Protein AF-A0A929UXQ4-F1 (afdb_monomer_lite)

Sequence (128 aa):
MSRSNTEKREQVALFAAAILVAIGGIIYELILGAAASYLVGDSILSFSLATGVTLFGMGIGSLLVNCIKIHPATSFAANEIILGLIGGNSVMLMYLGFVFTRSHWLIFAVISLVIGICIGLEIPLLMK

Secondary structure (DSSP, 8-state):
-HHHHHHHHHHHHHHHHHHHHHHHHHHHHHHHHHHHHHHHS-HHHHHHHHHHHHHHHHHHHHHHGGG--S-HHHHHHHHHHHHHHHHHHHHHHHHHHHHH-S-HHHHHHHHHHHHHHHHHTHHHHS--

pLDDT: mean 82.37, std 9.89, range [50.72, 94.69]

Radius of gyration: 16.59 Å; chains: 1; bounding box: 40×23×55 Å

Foldseek 3Di:
DVVVVVVVVVLVVLVVLLVVVVVLLVVLLVVLLVLCCVLVVDSVCSSVLLVVLLQVLLVVLLVCLVVDPDQLVVVLVVLSVVLCVLSVCVSVQLVVCSVPDPCSVVSSSVSSSVNSNSSSNSVVSSVD

Structure (mmCIF, N/CA/C/O backbone):
data_AF-A0A929UXQ4-F1
#
_entry.id   AF-A0A929UXQ4-F1
#
loop_
_atom_site.group_PDB
_atom_site.id
_atom_site.type_symbol
_atom_site.label_atom_id
_atom_site.label_alt_id
_atom_site.label_comp_id
_atom_site.label_asym_id
_atom_site.label_entity_id
_atom_site.label_seq_id
_atom_site.pdbx_PDB_ins_code
_atom_site.Cartn_x
_atom_site.Cartn_y
_atom_site.Cartn_z
_atom_site.occupancy
_atom_site.B_iso_or_equiv
_atom_site.auth_seq_id
_atom_site.auth_comp_id
_atom_site.auth_asym_id
_atom_site.auth_atom_id
_atom_site.pdbx_PDB_model_num
ATOM 1 N N . MET A 1 1 ? -23.788 -7.746 32.539 1.00 50.72 1 MET A N 1
ATOM 2 C CA . MET A 1 1 ? -22.312 -7.705 32.662 1.00 50.72 1 MET A CA 1
ATOM 3 C C . MET A 1 1 ? -21.566 -8.556 31.620 1.00 50.72 1 MET A C 1
ATOM 5 O O . MET A 1 1 ? -20.415 -8.259 31.354 1.00 50.72 1 MET A O 1
ATOM 9 N N . SER A 1 2 ? -22.189 -9.559 30.974 1.00 54.81 2 SER A N 1
ATOM 10 C CA . SER A 1 2 ? -21.521 -10.384 29.938 1.00 54.81 2 SER A CA 1
ATOM 11 C C . SER A 1 2 ? -21.331 -9.695 28.574 1.00 54.81 2 SER A C 1
ATOM 13 O O . SER A 1 2 ? -20.408 -10.043 27.850 1.00 54.81 2 SER A O 1
ATOM 15 N N . ARG A 1 3 ? -22.184 -8.727 28.209 1.00 57.25 3 ARG A N 1
ATOM 16 C CA . ARG A 1 3 ? -22.203 -8.115 26.864 1.00 57.25 3 ARG A CA 1
ATOM 17 C C . ARG A 1 3 ? -21.053 -7.120 26.628 1.00 57.25 3 ARG A C 1
ATOM 19 O O . ARG A 1 3 ? -20.537 -7.050 25.523 1.00 57.25 3 ARG A O 1
ATOM 26 N N . SER A 1 4 ? -20.573 -6.450 27.682 1.00 61.09 4 SER A N 1
ATOM 27 C CA . SER A 1 4 ? -19.458 -5.493 27.592 1.00 61.09 4 SER A CA 1
ATOM 28 C C . SER A 1 4 ? -18.096 -6.158 27.379 1.00 61.09 4 SER A C 1
ATOM 30 O O . SER A 1 4 ? -17.219 -5.561 26.770 1.00 61.09 4 SER A O 1
ATOM 32 N N . ASN A 1 5 ? -17.894 -7.386 27.875 1.00 67.31 5 ASN A N 1
ATOM 33 C CA . ASN A 1 5 ? -16.637 -8.111 27.668 1.00 67.31 5 ASN A CA 1
ATOM 34 C C . ASN A 1 5 ? -16.511 -8.645 26.236 1.00 67.31 5 ASN A C 1
ATOM 36 O O . ASN A 1 5 ? -15.397 -8.718 25.729 1.00 67.31 5 ASN A O 1
ATOM 40 N N . THR A 1 6 ? -17.619 -8.993 25.576 1.00 70.12 6 THR A N 1
ATOM 41 C CA . THR A 1 6 ? -17.603 -9.445 24.176 1.00 70.12 6 THR A CA 1
ATOM 42 C C . THR A 1 6 ? -17.264 -8.296 23.230 1.00 70.12 6 THR A C 1
ATOM 44 O O . THR A 1 6 ? -16.320 -8.432 22.461 1.00 70.12 6 THR A O 1
ATOM 47 N N . GLU A 1 7 ? -17.910 -7.134 23.373 1.00 70.44 7 GLU A N 1
ATOM 48 C CA . GLU A 1 7 ? -17.614 -5.957 22.536 1.00 70.44 7 GLU A CA 1
ATOM 49 C C . GLU A 1 7 ? -16.166 -5.477 22.701 1.00 70.44 7 GLU A C 1
ATOM 51 O O . GLU A 1 7 ? -15.492 -5.154 21.726 1.00 70.44 7 GLU A O 1
ATOM 56 N N . LYS A 1 8 ? -15.629 -5.519 23.929 1.00 73.56 8 LYS A N 1
ATOM 57 C CA . LYS A 1 8 ? -14.224 -5.171 24.184 1.00 73.56 8 LYS A CA 1
ATOM 58 C C . LYS A 1 8 ? -13.253 -6.149 23.514 1.00 73.56 8 LYS A C 1
ATOM 60 O O . LYS A 1 8 ? -12.192 -5.739 23.057 1.00 73.56 8 LYS A O 1
ATOM 65 N N . ARG A 1 9 ? -13.595 -7.442 23.455 1.00 76.38 9 ARG A N 1
ATOM 66 C CA . ARG A 1 9 ? -12.779 -8.473 22.787 1.00 76.38 9 ARG A CA 1
ATOM 67 C C . ARG A 1 9 ? -12.852 -8.357 21.267 1.00 76.38 9 ARG A C 1
ATOM 69 O O . ARG A 1 9 ? -11.828 -8.528 20.617 1.00 76.38 9 ARG A O 1
ATOM 76 N N . GLU A 1 10 ? -14.020 -8.030 20.723 1.00 76.56 10 GLU A N 1
ATOM 77 C CA . GLU A 1 10 ? -14.213 -7.780 19.291 1.00 76.56 10 GLU A CA 1
ATOM 78 C C . GLU A 1 10 ? -13.430 -6.547 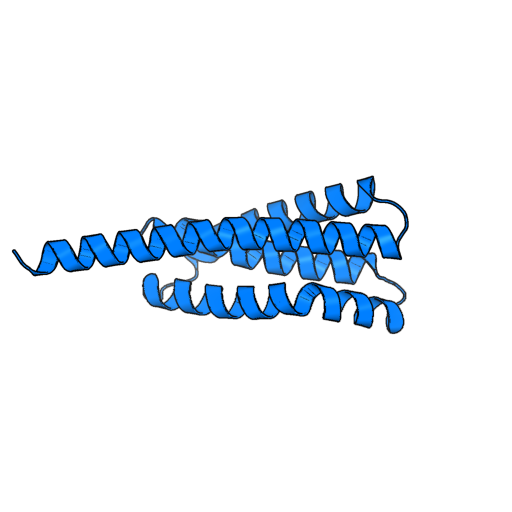18.828 1.00 76.56 10 GLU A C 1
ATOM 80 O O . GLU A 1 10 ? -12.685 -6.635 17.858 1.00 76.56 10 GLU A O 1
ATOM 85 N N . GLN A 1 11 ? -13.495 -5.436 19.569 1.00 75.25 11 GLN A N 1
ATOM 86 C CA . GLN A 1 11 ? -12.699 -4.239 19.272 1.00 75.25 11 GLN A CA 1
ATOM 87 C C . GLN A 1 11 ? -11.195 -4.529 19.291 1.00 75.25 11 GLN A C 1
ATOM 89 O O . GLN A 1 11 ? -10.476 -4.133 18.377 1.00 75.25 11 GLN A O 1
ATOM 94 N N . VAL A 1 12 ? -10.710 -5.263 20.299 1.00 81.38 12 VAL A N 1
ATOM 95 C CA . VAL A 1 12 ? -9.293 -5.654 20.378 1.00 81.38 12 VAL A CA 1
ATOM 96 C C . VAL A 1 12 ? -8.894 -6.555 19.206 1.00 81.38 12 VAL A C 1
ATOM 98 O O . VAL A 1 12 ? -7.810 -6.374 18.658 1.00 81.38 12 VAL A O 1
ATOM 101 N N . ALA A 1 13 ? -9.753 -7.491 18.794 1.00 79.00 13 ALA A N 1
ATOM 102 C CA . ALA A 1 13 ? -9.488 -8.356 17.647 1.00 79.00 13 ALA A CA 1
ATOM 103 C C . ALA A 1 13 ? -9.418 -7.566 16.330 1.00 79.00 13 ALA A C 1
ATOM 105 O O . ALA A 1 13 ? -8.513 -7.800 15.534 1.00 79.00 13 ALA A O 1
ATOM 106 N N . LEU A 1 14 ? -10.319 -6.600 16.126 1.00 77.19 14 LEU A N 1
ATOM 107 C CA . LEU A 1 14 ? -10.321 -5.735 14.942 1.00 77.19 14 LEU A CA 1
ATOM 108 C C . LEU A 1 14 ? -9.089 -4.826 14.891 1.00 77.19 14 LEU A C 1
ATOM 110 O O . LEU A 1 14 ? -8.457 -4.719 13.846 1.00 77.19 14 LEU A O 1
ATOM 114 N N . PHE A 1 15 ? -8.695 -4.225 16.018 1.00 78.81 15 PHE A N 1
ATOM 115 C CA . PHE A 1 15 ? -7.461 -3.437 16.082 1.00 78.81 15 PHE A CA 1
ATOM 116 C C . PHE A 1 15 ? -6.214 -4.291 15.846 1.00 78.81 15 PHE A C 1
ATOM 118 O O . PHE A 1 15 ? -5.302 -3.859 15.146 1.00 78.81 15 PHE A O 1
ATOM 125 N N . ALA A 1 16 ? -6.165 -5.503 16.404 1.00 82.25 16 ALA A N 1
ATOM 126 C CA . ALA A 1 16 ? -5.055 -6.420 16.176 1.00 82.25 16 ALA A CA 1
ATOM 127 C C . ALA A 1 16 ? -4.955 -6.828 14.699 1.00 82.25 16 ALA A C 1
ATOM 129 O O . ALA A 1 16 ? -3.854 -6.820 14.148 1.00 82.25 16 ALA A O 1
ATOM 130 N N . ALA A 1 17 ? -6.090 -7.122 14.057 1.00 79.50 17 ALA A N 1
ATOM 131 C CA . ALA A 1 17 ? -6.149 -7.379 12.623 1.00 79.50 17 ALA A CA 1
ATOM 132 C C . ALA A 1 17 ? -5.643 -6.161 11.838 1.00 79.50 17 ALA A C 1
ATOM 134 O O . ALA A 1 17 ? -4.677 -6.280 11.099 1.00 79.50 17 ALA A O 1
ATOM 135 N N . ALA A 1 18 ? -6.173 -4.965 12.099 1.00 77.62 18 ALA A N 1
ATOM 136 C CA . ALA A 1 18 ? -5.746 -3.740 11.423 1.00 77.62 18 ALA A CA 1
ATOM 137 C C . ALA A 1 18 ? -4.235 -3.464 11.534 1.00 77.62 18 ALA A C 1
ATOM 139 O O . ALA A 1 18 ? -3.604 -3.060 10.562 1.00 77.62 18 ALA A O 1
ATOM 140 N N . ILE A 1 19 ? -3.627 -3.709 12.699 1.00 81.56 19 ILE A N 1
ATOM 141 C CA . ILE A 1 19 ? -2.174 -3.562 12.879 1.00 81.56 19 ILE A CA 1
ATOM 142 C C . ILE A 1 19 ? -1.410 -4.579 12.028 1.00 81.56 19 ILE A C 1
ATOM 144 O O . ILE A 1 19 ? -0.443 -4.220 11.357 1.00 81.56 19 ILE A O 1
ATOM 148 N N . LEU A 1 20 ? -1.828 -5.846 12.058 1.00 84.75 20 LEU A N 1
ATOM 149 C CA . LEU A 1 20 ? -1.181 -6.919 11.302 1.00 84.75 20 LEU A CA 1
ATOM 150 C C . LEU A 1 20 ? -1.217 -6.626 9.797 1.00 84.75 20 LEU A C 1
ATOM 152 O O . LEU A 1 20 ? -0.248 -6.871 9.081 1.00 84.75 20 LEU A O 1
ATOM 156 N N . VAL A 1 21 ? -2.304 -6.019 9.348 1.00 81.06 21 VAL A N 1
ATOM 157 C CA . VAL A 1 21 ? -2.561 -5.685 7.952 1.00 81.06 21 VAL A CA 1
ATOM 158 C C . VAL A 1 21 ? -1.823 -4.437 7.524 1.00 81.06 21 VAL A C 1
ATOM 160 O O . VAL A 1 21 ? -1.235 -4.439 6.452 1.00 81.06 21 VAL A O 1
ATOM 163 N N . ALA A 1 22 ? -1.734 -3.419 8.379 1.00 82.81 22 ALA A N 1
ATOM 164 C CA . ALA A 1 22 ? -0.867 -2.271 8.136 1.00 82.81 22 ALA A CA 1
ATOM 165 C C . ALA A 1 22 ? 0.598 -2.709 7.960 1.00 82.81 22 ALA A C 1
ATOM 167 O O . ALA A 1 22 ? 1.277 -2.262 7.035 1.00 82.81 22 ALA A O 1
ATOM 168 N N . ILE A 1 23 ? 1.072 -3.642 8.796 1.00 88.62 23 ILE A N 1
ATOM 169 C CA . ILE A 1 23 ? 2.401 -4.252 8.640 1.00 88.62 23 ILE A CA 1
ATOM 170 C C . ILE A 1 23 ? 2.481 -5.017 7.311 1.00 88.62 23 ILE A C 1
ATOM 172 O O . ILE A 1 23 ? 3.451 -4.857 6.572 1.00 88.62 23 ILE A O 1
ATOM 176 N N . GLY A 1 24 ? 1.457 -5.807 6.978 1.00 87.94 24 GLY A N 1
ATOM 177 C CA . GLY A 1 24 ? 1.357 -6.525 5.706 1.00 87.94 24 GLY A CA 1
ATOM 178 C C . GLY A 1 24 ? 1.388 -5.603 4.483 1.00 87.94 24 GLY A C 1
ATOM 179 O O . GLY A 1 24 ? 2.106 -5.882 3.530 1.00 87.94 24 GLY A O 1
ATOM 180 N N . GLY A 1 25 ? 0.687 -4.471 4.530 1.00 85.00 25 GLY A N 1
ATOM 181 C CA . GLY A 1 25 ? 0.664 -3.448 3.489 1.00 85.00 25 GLY A CA 1
ATOM 182 C C . GLY A 1 25 ? 2.045 -2.849 3.243 1.00 85.00 25 GLY A C 1
ATOM 183 O O . GLY A 1 25 ? 2.490 -2.800 2.098 1.00 85.00 25 GLY A O 1
ATOM 184 N N . ILE A 1 26 ? 2.766 -2.506 4.316 1.00 87.12 26 ILE A N 1
ATOM 185 C CA . ILE A 1 26 ? 4.162 -2.049 4.228 1.00 87.12 26 ILE A CA 1
ATOM 186 C C . ILE A 1 26 ? 5.049 -3.144 3.621 1.00 87.12 26 ILE A C 1
ATOM 188 O O . ILE A 1 26 ? 5.888 -2.865 2.766 1.00 87.12 26 ILE A O 1
ATOM 192 N N . ILE A 1 27 ? 4.864 -4.405 4.023 1.00 91.75 27 ILE A N 1
ATOM 193 C CA . ILE A 1 27 ? 5.601 -5.534 3.442 1.00 91.75 27 ILE A CA 1
ATOM 194 C C . ILE A 1 27 ? 5.309 -5.653 1.938 1.00 91.75 27 ILE A C 1
ATOM 196 O O . ILE A 1 27 ? 6.248 -5.810 1.158 1.00 91.75 27 ILE A O 1
ATOM 200 N N . TYR A 1 28 ? 4.050 -5.538 1.509 1.00 88.88 28 TYR A N 1
ATOM 201 C CA . TYR A 1 28 ? 3.685 -5.601 0.093 1.00 88.88 28 TYR A CA 1
ATOM 202 C C . TYR A 1 28 ? 4.316 -4.470 -0.716 1.00 88.88 28 TYR A C 1
ATOM 204 O O . TYR A 1 28 ? 4.857 -4.736 -1.788 1.00 88.88 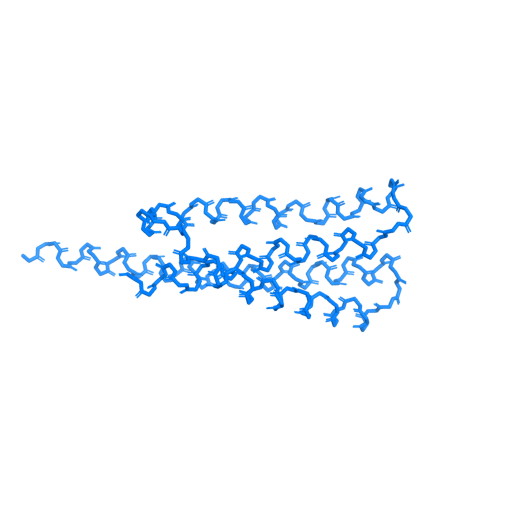28 TYR A O 1
ATOM 212 N N . GLU A 1 29 ? 4.326 -3.241 -0.198 1.00 87.44 29 GLU A N 1
ATOM 213 C CA . GLU A 1 29 ? 5.029 -2.124 -0.836 1.00 87.44 29 GLU A CA 1
ATOM 214 C C . GLU A 1 29 ? 6.524 -2.389 -0.991 1.00 87.44 29 GLU A C 1
ATOM 216 O O . GLU A 1 29 ? 7.089 -2.163 -2.063 1.00 87.44 29 GLU A O 1
ATOM 221 N N . LEU A 1 30 ? 7.171 -2.881 0.069 1.00 91.12 30 LEU A N 1
ATOM 222 C CA . LEU A 1 30 ? 8.603 -3.154 0.061 1.00 91.12 30 LEU A CA 1
ATOM 223 C C . LEU A 1 30 ? 8.956 -4.270 -0.923 1.00 91.12 30 LEU A C 1
ATOM 225 O O . LEU A 1 30 ? 9.943 -4.161 -1.649 1.00 91.12 30 LEU A O 1
ATOM 229 N N . ILE A 1 31 ? 8.141 -5.324 -0.981 1.00 91.12 31 ILE A N 1
ATOM 230 C CA . ILE A 1 31 ? 8.332 -6.433 -1.914 1.00 91.12 31 ILE A CA 1
ATOM 231 C C . ILE A 1 31 ? 8.108 -5.970 -3.362 1.00 91.12 31 ILE A C 1
ATOM 233 O O . ILE A 1 31 ? 8.907 -6.322 -4.230 1.00 91.12 31 ILE A O 1
ATOM 237 N N . LEU A 1 32 ? 7.079 -5.159 -3.640 1.00 88.19 32 LEU A N 1
ATOM 238 C CA . LEU A 1 32 ? 6.862 -4.571 -4.970 1.00 88.19 32 LEU A CA 1
ATOM 239 C C . LEU A 1 32 ? 8.020 -3.662 -5.382 1.00 88.19 32 LEU A C 1
ATOM 241 O O . LEU A 1 32 ? 8.516 -3.773 -6.501 1.00 88.19 32 LEU A O 1
ATOM 245 N N . GLY A 1 33 ? 8.471 -2.782 -4.484 1.00 88.88 33 GLY A N 1
ATOM 246 C CA . GLY A 1 33 ? 9.614 -1.900 -4.721 1.00 88.88 33 GLY A CA 1
ATOM 247 C C . GLY A 1 33 ? 10.896 -2.688 -5.001 1.00 88.88 33 GLY A C 1
ATOM 248 O O . GLY A 1 33 ? 11.621 -2.374 -5.946 1.00 88.88 33 GLY A O 1
ATOM 249 N N . ALA A 1 34 ? 11.130 -3.772 -4.256 1.00 89.94 34 ALA A N 1
ATOM 250 C CA . ALA A 1 34 ? 12.241 -4.686 -4.497 1.00 89.94 34 ALA A CA 1
ATOM 251 C C . ALA A 1 34 ? 12.118 -5.393 -5.857 1.00 89.94 34 ALA A C 1
ATOM 253 O O . ALA A 1 34 ? 13.061 -5.363 -6.648 1.00 89.94 34 ALA A O 1
ATOM 254 N N . ALA A 1 35 ? 10.952 -5.960 -6.179 1.00 87.25 35 ALA A N 1
ATOM 255 C CA . ALA A 1 35 ? 10.712 -6.600 -7.470 1.00 87.25 35 ALA A CA 1
ATOM 256 C C . ALA A 1 35 ? 10.916 -5.620 -8.641 1.00 87.25 35 ALA A C 1
ATOM 258 O O . ALA A 1 35 ? 11.528 -5.981 -9.646 1.00 87.25 35 ALA A O 1
ATOM 259 N N . ALA A 1 36 ? 10.474 -4.364 -8.504 1.00 86.19 36 ALA A N 1
ATOM 260 C CA . ALA A 1 36 ? 10.673 -3.321 -9.515 1.00 86.19 36 ALA A CA 1
ATOM 261 C C . ALA A 1 36 ? 12.152 -2.983 -9.659 1.00 86.19 36 ALA A C 1
ATOM 263 O O . ALA A 1 36 ? 12.643 -2.888 -10.781 1.00 86.19 36 ALA A O 1
ATOM 264 N N . SER A 1 37 ? 12.877 -2.886 -8.543 1.00 88.62 37 SER A N 1
ATOM 265 C CA . SER A 1 37 ? 14.310 -2.608 -8.566 1.00 88.62 37 SER A CA 1
ATOM 266 C C . SER A 1 37 ? 15.104 -3.684 -9.309 1.00 88.62 37 SER A C 1
ATOM 268 O O . SER A 1 37 ? 16.010 -3.356 -10.070 1.00 88.62 37 SER A O 1
ATOM 270 N N . TYR A 1 38 ? 14.723 -4.959 -9.171 1.00 86.12 38 TYR A N 1
ATOM 271 C CA . TYR A 1 38 ? 15.375 -6.064 -9.877 1.00 86.12 38 TYR A CA 1
ATOM 272 C C . TYR A 1 38 ? 15.075 -6.078 -11.376 1.00 86.12 38 TYR A C 1
ATOM 274 O O . TYR A 1 38 ? 15.919 -6.496 -12.165 1.00 86.12 38 TYR A O 1
ATOM 282 N N . LEU A 1 39 ? 13.884 -5.628 -11.769 1.00 81.44 39 LEU A N 1
ATOM 283 C CA . LEU A 1 39 ? 13.424 -5.642 -13.157 1.00 81.44 39 LEU A CA 1
ATOM 284 C C . LEU A 1 39 ? 13.846 -4.393 -13.942 1.00 81.44 39 LEU A C 1
ATOM 286 O O . LEU A 1 39 ? 14.158 -4.487 -15.127 1.00 81.44 39 LEU A O 1
ATOM 290 N N . VAL A 1 40 ? 13.840 -3.227 -13.296 1.00 77.38 40 VAL A N 1
ATOM 291 C CA . VAL A 1 40 ? 14.107 -1.928 -13.927 1.00 77.38 40 VAL A CA 1
ATOM 292 C C . VAL A 1 40 ? 15.531 -1.431 -13.657 1.00 77.38 40 VAL A C 1
ATOM 294 O O . VAL A 1 40 ? 16.059 -0.632 -14.427 1.00 77.38 40 VAL A O 1
ATOM 297 N N . GLY A 1 41 ? 16.181 -1.921 -12.600 1.00 78.81 41 GLY A N 1
ATOM 298 C CA . GLY A 1 41 ? 17.580 -1.628 -12.278 1.00 78.81 41 GLY A CA 1
ATOM 299 C C . GLY A 1 41 ? 17.808 -0.363 -11.447 1.00 78.81 41 GLY A C 1
ATOM 300 O O . GLY A 1 41 ? 18.917 -0.171 -10.953 1.00 78.81 41 GLY A O 1
ATOM 301 N N . ASP A 1 42 ? 16.784 0.475 -11.246 1.00 86.56 42 ASP A N 1
ATOM 302 C CA . ASP A 1 42 ? 16.860 1.663 -10.388 1.00 86.56 42 ASP A CA 1
ATOM 303 C C . ASP A 1 42 ? 16.024 1.477 -9.116 1.00 86.56 42 ASP A C 1
ATOM 305 O O . ASP A 1 42 ? 14.791 1.600 -9.110 1.00 86.56 42 ASP A O 1
ATOM 309 N N . SER A 1 43 ? 16.707 1.155 -8.019 1.00 87.94 43 SER A N 1
ATOM 310 C CA . SER A 1 43 ? 16.069 0.912 -6.726 1.00 87.94 43 SER A CA 1
ATOM 311 C C . SER A 1 43 ? 15.479 2.177 -6.115 1.00 87.94 43 SER A C 1
ATOM 313 O O . SER A 1 43 ? 14.415 2.108 -5.506 1.00 87.94 43 SER A O 1
ATOM 315 N N . ILE A 1 44 ? 16.134 3.330 -6.277 1.00 91.31 44 ILE A N 1
ATOM 316 C CA . ILE A 1 44 ? 15.693 4.577 -5.641 1.00 91.31 44 ILE A CA 1
ATOM 317 C C . ILE A 1 44 ? 14.365 4.996 -6.259 1.00 91.31 44 ILE A C 1
ATOM 319 O O . ILE A 1 44 ? 13.396 5.216 -5.535 1.00 91.31 44 ILE A O 1
ATOM 323 N N . LEU A 1 45 ? 14.289 5.009 -7.593 1.00 90.44 45 LEU A N 1
ATOM 324 C CA . LEU A 1 45 ? 13.040 5.312 -8.283 1.00 90.44 45 LEU A CA 1
ATOM 325 C C . LEU A 1 45 ? 11.944 4.304 -7.933 1.00 90.44 45 LEU A C 1
ATOM 327 O O . LEU A 1 45 ? 10.824 4.709 -7.646 1.00 90.44 45 LEU A O 1
ATOM 331 N N . SER A 1 46 ? 12.258 3.009 -7.890 1.00 90.62 46 SER A N 1
ATOM 332 C CA . SER A 1 46 ? 11.272 1.963 -7.590 1.00 90.62 46 SER A CA 1
ATOM 333 C C . SER A 1 46 ? 10.667 2.109 -6.192 1.00 90.62 46 SER A C 1
ATOM 335 O O . SER A 1 46 ? 9.448 2.099 -6.042 1.00 90.62 46 SER A O 1
ATOM 337 N N . PHE A 1 47 ? 11.491 2.308 -5.161 1.00 91.31 47 PHE A N 1
ATOM 338 C CA . PHE A 1 47 ? 10.996 2.489 -3.794 1.00 91.31 47 PHE A CA 1
ATOM 339 C C . PHE A 1 47 ? 10.293 3.838 -3.594 1.00 91.31 47 PHE A C 1
ATOM 341 O O . PHE A 1 47 ? 9.247 3.892 -2.943 1.00 91.31 47 PHE A O 1
ATOM 348 N N . SER A 1 48 ? 10.813 4.927 -4.171 1.00 92.62 48 SER A N 1
ATOM 349 C CA . SER A 1 48 ? 10.159 6.241 -4.092 1.00 92.62 48 SER A CA 1
ATOM 350 C C . SER A 1 48 ? 8.799 6.247 -4.788 1.00 92.62 48 SER A C 1
ATOM 352 O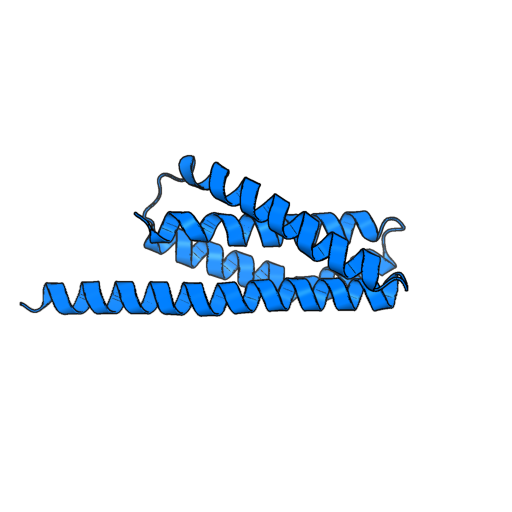 O . SER A 1 48 ? 7.854 6.857 -4.294 1.00 92.62 48 SER A O 1
ATOM 354 N N . LEU A 1 49 ? 8.679 5.553 -5.918 1.00 91.69 49 LEU A N 1
ATOM 355 C CA . LEU A 1 49 ? 7.440 5.496 -6.684 1.00 91.69 49 LEU A CA 1
ATOM 356 C C . LEU A 1 49 ? 6.442 4.508 -6.060 1.00 91.69 49 LEU A C 1
ATOM 358 O O . LEU A 1 49 ? 5.259 4.829 -6.033 1.00 91.69 49 LEU A O 1
ATOM 362 N N . ALA A 1 50 ? 6.899 3.392 -5.470 1.00 91.69 50 ALA A N 1
ATOM 363 C CA . ALA A 1 50 ? 6.056 2.523 -4.634 1.00 91.69 50 ALA A CA 1
ATOM 364 C C . ALA A 1 50 ? 5.410 3.340 -3.515 1.00 91.69 50 ALA A C 1
ATOM 366 O O . ALA A 1 50 ? 4.194 3.494 -3.484 1.00 91.69 50 ALA A O 1
ATOM 367 N N . THR A 1 51 ? 6.237 3.932 -2.653 1.00 91.38 51 THR A N 1
ATOM 368 C CA . THR A 1 51 ? 5.765 4.680 -1.481 1.00 91.38 51 THR A CA 1
ATOM 369 C C . THR A 1 51 ? 4.891 5.871 -1.870 1.00 91.38 51 THR A C 1
ATOM 371 O O . THR A 1 51 ? 3.811 6.055 -1.315 1.00 91.38 51 THR A O 1
ATOM 374 N N . GLY A 1 52 ? 5.299 6.660 -2.868 1.00 94.25 52 GLY A N 1
ATOM 375 C CA . GLY A 1 52 ? 4.523 7.808 -3.336 1.00 94.25 52 GLY A CA 1
ATOM 376 C C . GLY A 1 52 ? 3.148 7.424 -3.890 1.00 94.25 52 GLY A C 1
ATOM 377 O O . GLY A 1 52 ? 2.143 8.036 -3.523 1.00 94.25 52 GLY A O 1
ATOM 378 N N . VAL A 1 53 ? 3.080 6.400 -4.749 1.00 94.69 53 VAL A N 1
ATOM 379 C CA . VAL A 1 53 ? 1.818 5.963 -5.367 1.00 94.69 53 VAL A CA 1
ATOM 380 C C . VAL A 1 53 ? 0.901 5.292 -4.352 1.00 94.69 53 VAL A C 1
ATOM 382 O O . VAL A 1 53 ? -0.300 5.561 -4.362 1.00 94.69 53 VAL A O 1
ATOM 385 N N . THR A 1 54 ? 1.432 4.469 -3.448 1.00 92.81 54 THR A N 1
ATOM 386 C CA . THR A 1 54 ? 0.609 3.854 -2.405 1.00 92.81 54 THR A CA 1
ATOM 387 C C . THR A 1 54 ? 0.077 4.908 -1.444 1.00 92.81 54 THR A C 1
ATOM 389 O O . THR A 1 54 ? -1.116 4.890 -1.174 1.00 92.81 54 THR A O 1
ATOM 392 N N . LEU A 1 55 ? 0.890 5.867 -0.977 1.00 92.38 55 LEU A N 1
ATOM 393 C CA . LEU A 1 55 ? 0.417 6.958 -0.109 1.00 92.38 55 LEU A CA 1
ATOM 394 C C . LEU A 1 55 ? -0.669 7.796 -0.792 1.00 92.38 55 LEU A C 1
ATOM 396 O O . LEU A 1 55 ? -1.666 8.165 -0.167 1.00 92.38 55 LEU A O 1
ATOM 400 N N . PHE A 1 56 ? -0.514 8.058 -2.090 1.00 94.69 56 PHE A N 1
ATOM 401 C CA . PHE A 1 56 ? -1.552 8.704 -2.886 1.00 94.69 56 PHE A CA 1
ATOM 402 C C 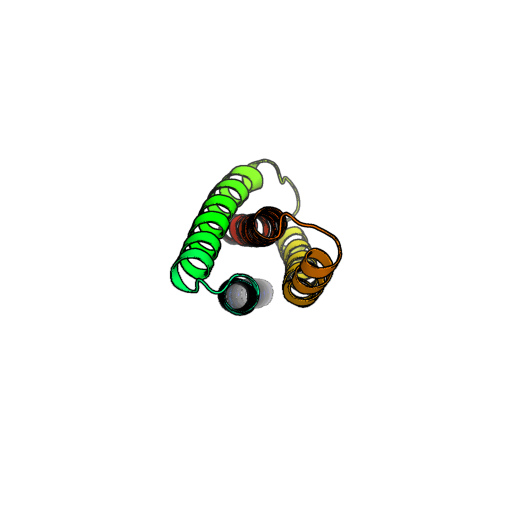. PHE A 1 56 ? -2.834 7.855 -2.948 1.00 94.69 56 PHE A C 1
ATOM 404 O O . PHE A 1 56 ? -3.931 8.366 -2.711 1.00 94.69 56 PHE A O 1
ATOM 411 N N . GLY A 1 57 ? -2.700 6.548 -3.186 1.00 93.31 57 GLY A N 1
ATOM 412 C CA . GLY A 1 57 ? -3.801 5.587 -3.146 1.00 93.31 57 GLY A CA 1
ATOM 413 C C . GLY A 1 57 ? -4.493 5.538 -1.783 1.00 93.31 57 GLY A C 1
ATOM 414 O O . GLY A 1 57 ? -5.719 5.571 -1.729 1.00 93.31 57 GLY A O 1
ATOM 415 N N . MET A 1 58 ? -3.734 5.558 -0.686 1.00 91.69 58 MET A N 1
ATOM 416 C CA . MET A 1 58 ? -4.266 5.610 0.678 1.00 91.69 58 MET A CA 1
ATOM 417 C C . MET A 1 58 ? -5.111 6.869 0.893 1.00 91.69 58 MET A C 1
ATOM 419 O O . MET A 1 58 ? -6.198 6.793 1.467 1.00 91.69 58 MET A O 1
ATOM 423 N N . GLY A 1 59 ? -4.662 8.017 0.374 1.00 90.31 59 GLY A N 1
ATOM 424 C CA . GLY A 1 59 ? -5.442 9.256 0.373 1.00 90.31 59 GLY A CA 1
ATOM 425 C C . GLY A 1 59 ? -6.779 9.111 -0.363 1.00 90.31 59 GLY A C 1
ATOM 426 O O . GLY A 1 59 ? -7.819 9.504 0.166 1.00 90.31 59 GLY A O 1
ATOM 427 N N . ILE A 1 60 ? -6.775 8.487 -1.546 1.00 92.06 60 ILE A N 1
ATOM 428 C CA . ILE A 1 60 ? -8.000 8.203 -2.315 1.00 92.06 60 ILE A CA 1
ATOM 429 C C . ILE A 1 60 ? -8.923 7.240 -1.554 1.00 92.06 60 ILE A C 1
ATOM 431 O O . ILE A 1 60 ? -10.124 7.495 -1.454 1.00 92.06 60 ILE A O 1
ATOM 435 N N . GLY A 1 61 ? -8.379 6.155 -0.997 1.00 88.06 61 GLY A N 1
ATOM 436 C CA . GLY A 1 61 ? -9.137 5.166 -0.228 1.00 88.06 61 GLY A CA 1
ATOM 437 C C . GLY A 1 61 ? -9.836 5.786 0.982 1.00 88.06 61 GLY A C 1
ATOM 438 O O . GLY A 1 61 ? -11.028 5.565 1.192 1.00 88.06 61 GLY A O 1
ATOM 439 N N . SER A 1 62 ? -9.137 6.660 1.708 1.00 86.94 62 SER A N 1
ATOM 440 C CA . SER A 1 62 ? -9.697 7.389 2.853 1.00 86.94 62 SER A CA 1
ATOM 441 C C . SER A 1 62 ? -10.899 8.266 2.466 1.00 86.94 62 SER A C 1
ATOM 443 O O . SER A 1 62 ? -11.886 8.331 3.201 1.00 86.94 62 SER A O 1
ATOM 445 N N . LEU A 1 63 ? -10.882 8.884 1.278 1.00 86.19 63 LEU A N 1
ATOM 446 C CA . LEU A 1 63 ? -12.016 9.668 0.769 1.00 86.19 63 LEU A CA 1
ATOM 447 C C . LEU A 1 63 ? -13.205 8.785 0.361 1.00 86.19 63 LEU A C 1
ATOM 449 O O . LEU A 1 63 ? -14.358 9.138 0.631 1.00 86.19 63 LEU A O 1
ATOM 453 N N . LEU A 1 64 ? -12.934 7.635 -0.266 1.00 84.69 64 LEU A N 1
ATOM 454 C CA . LEU A 1 64 ? -13.958 6.704 -0.755 1.00 84.69 64 LEU A CA 1
ATOM 455 C C . LEU A 1 64 ? -14.753 6.031 0.367 1.00 84.69 64 LEU A C 1
ATOM 457 O O . LEU A 1 64 ? -15.892 5.613 0.142 1.00 84.69 64 LEU A O 1
ATOM 461 N N . VAL A 1 65 ? -14.202 5.964 1.580 1.00 79.81 65 VAL A N 1
ATOM 462 C CA . VAL A 1 65 ? -14.863 5.324 2.725 1.00 79.81 65 VAL A CA 1
ATOM 463 C C . VAL A 1 65 ? -16.256 5.903 3.004 1.00 79.81 65 VAL A C 1
ATOM 465 O O . VAL A 1 65 ? -17.156 5.195 3.451 1.00 79.81 65 VAL A O 1
ATOM 468 N N . ASN A 1 66 ? -16.458 7.195 2.720 1.00 72.88 66 ASN A N 1
ATOM 469 C CA . ASN A 1 66 ? -17.705 7.901 3.006 1.00 72.88 66 ASN A CA 1
ATOM 470 C C . ASN A 1 66 ? -18.849 7.444 2.088 1.00 72.88 66 ASN A C 1
ATOM 472 O O . ASN A 1 66 ? -20.019 7.651 2.412 1.00 72.88 66 ASN A O 1
ATOM 476 N N . CYS A 1 67 ? -18.527 6.792 0.967 1.00 74.06 67 CYS A N 1
ATOM 477 C CA . CYS A 1 67 ? -19.500 6.194 0.059 1.00 74.06 67 CYS A CA 1
ATOM 478 C C . CYS A 1 67 ? -19.962 4.797 0.511 1.00 74.06 67 CYS A C 1
ATOM 480 O O . CYS A 1 67 ? -21.000 4.323 0.046 1.00 74.06 67 CYS A O 1
ATOM 482 N N . ILE A 1 68 ? -19.241 4.140 1.427 1.00 69.06 68 ILE A N 1
ATOM 483 C CA . ILE A 1 68 ? -19.548 2.782 1.892 1.00 69.06 68 ILE A CA 1
ATOM 484 C C . ILE A 1 68 ? -20.500 2.864 3.095 1.00 69.06 68 ILE A C 1
ATOM 486 O O . ILE A 1 68 ? -20.106 3.209 4.206 1.00 69.06 68 ILE A O 1
ATOM 490 N N . LYS A 1 69 ? -21.783 2.545 2.874 1.00 64.44 69 LYS A N 1
ATOM 491 C CA . LYS A 1 69 ? -22.854 2.550 3.899 1.00 64.44 69 LYS A CA 1
ATOM 492 C C . LYS A 1 69 ? -23.162 1.159 4.489 1.00 64.44 69 LYS A C 1
ATOM 494 O O . LYS A 1 69 ? -24.299 0.890 4.866 1.00 64.44 69 LYS A O 1
ATOM 499 N N . ILE A 1 70 ? -22.186 0.252 4.520 1.00 63.28 70 ILE A N 1
ATOM 500 C CA . ILE A 1 70 ? -22.356 -1.136 4.993 1.00 63.28 70 ILE A CA 1
ATOM 501 C C . ILE A 1 70 ? -21.847 -1.256 6.441 1.00 63.28 70 ILE A C 1
ATOM 503 O O . ILE A 1 70 ? -21.062 -0.424 6.891 1.00 63.28 70 ILE A O 1
ATOM 507 N N . HIS A 1 71 ? -22.288 -2.284 7.177 1.00 72.94 71 HIS A N 1
ATOM 5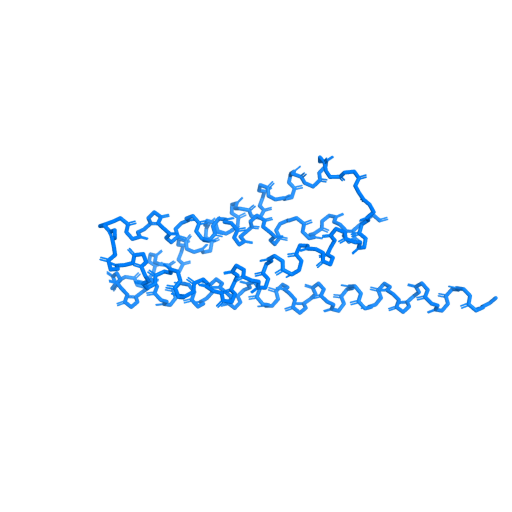08 C CA . HIS A 1 71 ? -21.769 -2.612 8.508 1.00 72.94 71 HIS A CA 1
ATOM 509 C C . HIS A 1 71 ? -20.219 -2.606 8.523 1.00 72.94 71 HIS A C 1
ATOM 511 O O . HIS A 1 71 ? -19.597 -3.237 7.654 1.00 72.94 71 HIS A O 1
ATOM 517 N N . PRO A 1 72 ? -19.589 -1.910 9.492 1.00 71.12 72 PRO A N 1
ATOM 518 C CA . PRO A 1 72 ? -18.148 -1.653 9.480 1.00 71.12 72 PRO A CA 1
ATOM 519 C C . PRO A 1 72 ? -17.326 -2.941 9.598 1.00 71.12 72 PRO A C 1
ATOM 521 O O . PRO A 1 72 ? -16.400 -3.156 8.820 1.00 71.12 72 PRO A O 1
ATOM 524 N N . ALA A 1 73 ? -17.732 -3.860 10.479 1.00 72.75 73 ALA A N 1
ATOM 525 C CA . ALA A 1 73 ? -17.013 -5.113 10.712 1.00 72.75 73 ALA A CA 1
ATOM 526 C C . ALA A 1 73 ? -16.976 -6.040 9.480 1.00 72.75 73 ALA A C 1
ATOM 528 O O . ALA A 1 73 ? -15.936 -6.608 9.158 1.00 72.75 73 ALA A O 1
ATOM 529 N N . THR A 1 74 ? -18.090 -6.182 8.753 1.00 78.75 74 THR A N 1
ATOM 530 C CA . THR A 1 74 ? -18.138 -7.041 7.556 1.00 78.75 74 THR A CA 1
ATOM 531 C C . THR A 1 74 ? -17.385 -6.434 6.379 1.00 78.75 74 THR A C 1
ATOM 533 O O . THR A 1 74 ? -16.762 -7.165 5.617 1.00 78.75 74 THR A O 1
ATOM 536 N N . SER A 1 75 ? -17.424 -5.106 6.228 1.00 79.44 75 SER A N 1
ATOM 537 C CA . SER A 1 75 ? -16.685 -4.422 5.159 1.00 79.44 75 SER A CA 1
ATOM 538 C C . SER A 1 75 ? -15.180 -4.505 5.392 1.00 79.44 75 SER A C 1
ATOM 540 O O . SER A 1 75 ? -14.436 -4.728 4.444 1.00 79.44 75 SER A O 1
ATOM 542 N N . PHE A 1 76 ? -14.751 -4.403 6.654 1.00 81.38 76 PHE A N 1
ATOM 543 C CA . PHE A 1 76 ? -13.361 -4.603 7.047 1.00 81.38 76 PHE A CA 1
ATOM 544 C C . PHE A 1 76 ? -12.874 -6.013 6.685 1.00 81.38 76 PHE A C 1
ATOM 546 O O . PHE A 1 76 ? -11.903 -6.154 5.951 1.00 81.38 76 PHE A O 1
ATOM 553 N N . ALA A 1 77 ? -13.602 -7.054 7.102 1.00 82.94 77 ALA A N 1
ATOM 554 C CA . ALA A 1 77 ? -13.236 -8.438 6.792 1.00 82.94 77 ALA A CA 1
ATOM 555 C C . ALA A 1 77 ? -13.229 -8.740 5.279 1.00 82.94 77 ALA A C 1
ATOM 557 O O . ALA A 1 77 ? -12.402 -9.512 4.798 1.00 82.94 77 ALA A O 1
ATOM 558 N N . ALA A 1 78 ? -14.136 -8.135 4.507 1.00 86.12 78 ALA A N 1
ATOM 559 C CA . ALA A 1 78 ? -14.135 -8.275 3.053 1.00 86.12 78 ALA A CA 1
ATOM 560 C C . ALA A 1 78 ? -12.924 -7.577 2.407 1.00 86.12 78 ALA A C 1
ATOM 562 O O . ALA A 1 78 ? -12.307 -8.148 1.507 1.00 86.12 78 ALA A O 1
ATOM 563 N N . ASN A 1 79 ? -12.571 -6.373 2.873 1.00 86.62 79 ASN A N 1
ATOM 564 C CA . ASN A 1 79 ? -11.404 -5.635 2.386 1.00 86.62 79 ASN A CA 1
ATOM 565 C C . ASN A 1 79 ? -10.105 -6.393 2.667 1.00 86.62 79 ASN A C 1
ATOM 567 O O . ASN A 1 79 ? -9.283 -6.528 1.772 1.00 86.62 79 ASN A O 1
ATOM 571 N N . GLU A 1 80 ? -9.982 -6.964 3.862 1.00 85.62 80 GLU A N 1
ATOM 572 C CA . GLU A 1 80 ? -8.893 -7.848 4.286 1.00 85.62 80 GLU A CA 1
ATOM 573 C C . GLU A 1 80 ? -8.653 -9.009 3.309 1.00 85.62 80 GLU A C 1
ATOM 575 O O . GLU A 1 80 ? -7.541 -9.235 2.830 1.00 85.62 80 GLU A O 1
ATOM 580 N N . ILE A 1 81 ? -9.718 -9.728 2.942 1.00 88.06 81 ILE A N 1
ATOM 581 C CA . ILE A 1 81 ? -9.623 -10.852 2.000 1.00 88.06 81 ILE A CA 1
ATOM 582 C C . ILE A 1 81 ? -9.169 -10.362 0.618 1.00 88.06 81 ILE A C 1
ATOM 584 O O . ILE A 1 81 ? -8.325 -10.994 -0.020 1.00 88.06 81 ILE A O 1
ATOM 588 N N . ILE A 1 82 ? -9.709 -9.232 0.153 1.00 89.44 82 ILE A N 1
ATOM 589 C CA . ILE A 1 82 ? -9.348 -8.638 -1.140 1.00 89.44 82 ILE A CA 1
ATOM 590 C C . ILE A 1 82 ? -7.883 -8.188 -1.132 1.00 89.44 82 ILE A C 1
ATOM 592 O O . ILE A 1 82 ? -7.138 -8.515 -2.056 1.00 89.44 82 ILE A O 1
ATOM 596 N N . LEU A 1 83 ? -7.454 -7.487 -0.084 1.00 89.19 83 LEU A N 1
ATOM 597 C CA . LEU A 1 83 ? -6.090 -7.001 0.075 1.00 89.19 83 LEU A CA 1
ATOM 598 C C . LEU A 1 83 ? -5.103 -8.167 0.176 1.00 89.19 83 LEU A C 1
ATOM 600 O O . LEU A 1 83 ? -4.064 -8.134 -0.477 1.00 89.19 83 LEU A O 1
ATOM 604 N N . GLY A 1 84 ? -5.437 -9.226 0.915 1.00 88.19 84 GLY A N 1
ATOM 605 C CA . GLY A 1 84 ? -4.630 -10.442 0.992 1.00 88.19 84 GLY A CA 1
ATOM 606 C C . GLY A 1 84 ? -4.477 -11.138 -0.363 1.00 88.19 84 GLY A C 1
ATOM 607 O O . GLY A 1 84 ? -3.374 -11.547 -0.724 1.00 88.19 84 GLY A O 1
ATOM 608 N N . LEU A 1 85 ? -5.552 -11.222 -1.156 1.00 90.12 85 LEU A N 1
ATOM 609 C CA . LEU A 1 85 ? -5.492 -11.793 -2.504 1.00 90.12 85 LEU A CA 1
ATOM 610 C C . LEU A 1 85 ? -4.664 -10.927 -3.459 1.00 90.12 85 LEU A C 1
ATOM 612 O O . LEU A 1 85 ? -3.818 -11.458 -4.176 1.00 90.12 85 LEU A O 1
ATOM 616 N N . ILE A 1 86 ? -4.874 -9.612 -3.473 1.00 89.25 86 ILE A N 1
ATOM 617 C CA . ILE A 1 86 ? -4.156 -8.698 -4.372 1.00 89.25 86 ILE A CA 1
ATOM 618 C C . ILE A 1 86 ? -2.685 -8.587 -3.964 1.00 89.25 86 ILE A C 1
ATOM 620 O O . ILE A 1 86 ? -1.799 -8.736 -4.804 1.00 89.25 86 ILE A O 1
ATOM 624 N N . GLY A 1 87 ? -2.418 -8.375 -2.676 1.00 87.31 87 GLY A N 1
ATOM 625 C CA . GLY A 1 87 ? -1.077 -8.261 -2.112 1.00 87.31 87 GLY A CA 1
ATOM 626 C C . GLY A 1 87 ? -0.282 -9.556 -2.250 1.00 87.31 87 GLY A C 1
ATOM 627 O O . GLY A 1 87 ? 0.843 -9.528 -2.745 1.00 87.31 87 GLY A O 1
ATOM 628 N N . GLY A 1 88 ? -0.879 -10.709 -1.934 1.00 87.06 88 GLY A N 1
ATOM 629 C CA . GLY A 1 88 ? -0.219 -12.011 -2.064 1.00 87.06 88 GLY A CA 1
ATOM 630 C C . GLY A 1 88 ? 0.122 -12.392 -3.509 1.00 87.06 88 GLY A C 1
ATOM 631 O O . GLY A 1 88 ? 1.168 -12.988 -3.758 1.00 87.06 88 GLY A O 1
ATOM 632 N N . ASN A 1 89 ? -0.713 -12.005 -4.481 1.00 89.44 89 ASN A N 1
ATOM 633 C CA . ASN A 1 89 ? -0.465 -12.271 -5.906 1.00 89.44 89 ASN A CA 1
ATOM 634 C C . ASN A 1 89 ? 0.306 -11.148 -6.622 1.00 89.44 89 ASN A C 1
ATOM 636 O O . ASN A 1 89 ? 0.623 -11.280 -7.805 1.00 89.44 89 ASN A O 1
ATOM 640 N N . SER A 1 90 ? 0.630 -10.053 -5.934 1.00 87.25 90 SER A N 1
ATOM 641 C C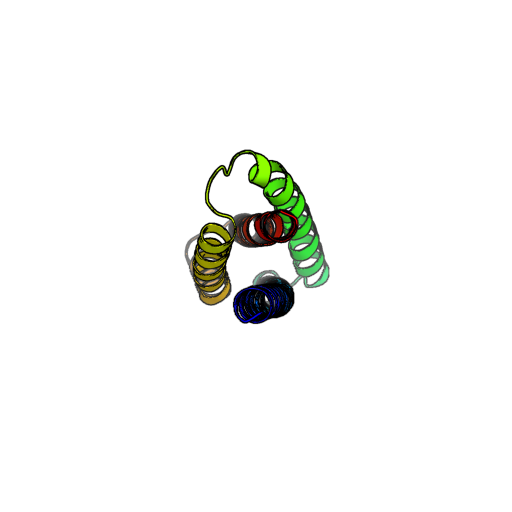A . SER A 1 90 ? 1.212 -8.849 -6.539 1.00 87.25 90 SER A CA 1
ATOM 642 C C . SER A 1 90 ? 2.533 -9.107 -7.271 1.00 87.25 90 SER A C 1
ATOM 644 O O . SER A 1 90 ? 2.694 -8.695 -8.419 1.00 87.25 90 SER A O 1
ATOM 646 N N . VAL A 1 91 ? 3.452 -9.859 -6.657 1.00 86.06 91 VAL A N 1
ATOM 647 C CA . VAL A 1 91 ? 4.748 -10.219 -7.256 1.00 86.06 91 VAL A CA 1
ATOM 648 C C . VAL A 1 91 ? 4.550 -11.065 -8.506 1.00 86.06 91 VAL A C 1
ATOM 650 O O . VAL A 1 91 ? 5.152 -10.795 -9.542 1.00 86.06 91 VAL A O 1
ATOM 653 N N . MET A 1 92 ? 3.665 -12.061 -8.440 1.00 87.25 92 MET A N 1
ATOM 654 C CA . MET A 1 92 ? 3.353 -12.910 -9.588 1.00 87.25 92 MET A CA 1
ATOM 655 C C . MET A 1 92 ? 2.786 -12.083 -10.748 1.00 87.25 92 MET A C 1
ATOM 657 O O . MET A 1 92 ? 3.257 -12.211 -11.879 1.00 87.25 92 MET A O 1
ATOM 661 N N . LEU A 1 93 ? 1.828 -11.192 -10.470 1.00 85.19 93 LEU A N 1
ATOM 662 C CA . LEU A 1 93 ? 1.247 -10.283 -11.464 1.00 85.19 93 LEU A CA 1
ATOM 663 C C . LEU A 1 93 ? 2.297 -9.363 -12.088 1.00 85.19 93 LEU A C 1
ATOM 665 O O . LEU A 1 93 ? 2.267 -9.114 -13.291 1.00 85.19 93 LEU A O 1
ATOM 669 N N . MET A 1 94 ? 3.244 -8.891 -11.289 1.00 83.75 94 MET A N 1
ATOM 670 C CA . MET A 1 94 ? 4.300 -7.998 -11.737 1.00 83.75 94 MET A CA 1
ATOM 671 C C . MET A 1 94 ? 5.311 -8.692 -12.656 1.00 83.75 94 MET A C 1
ATOM 673 O O . MET A 1 94 ? 5.636 -8.161 -13.718 1.00 83.75 94 MET A O 1
ATOM 677 N N . TYR A 1 95 ? 5.749 -9.906 -12.309 1.00 84.50 95 TYR A N 1
ATOM 678 C CA . TYR A 1 95 ? 6.615 -10.713 -13.174 1.00 84.50 95 TYR A CA 1
ATOM 679 C C . TYR A 1 95 ? 5.906 -11.129 -14.472 1.00 84.50 95 TYR A C 1
ATOM 681 O O . TYR A 1 95 ? 6.505 -11.053 -15.544 1.00 84.50 95 TYR A O 1
ATOM 689 N N . LEU A 1 96 ? 4.622 -11.507 -14.415 1.00 84.25 96 LEU A N 1
ATOM 690 C CA . LEU A 1 96 ? 3.825 -11.788 -15.618 1.00 84.25 96 LEU A CA 1
ATOM 691 C C . LEU A 1 96 ? 3.685 -10.542 -16.498 1.00 84.25 96 LEU A C 1
ATOM 693 O O . LEU A 1 96 ? 3.938 -10.592 -17.701 1.00 84.25 96 LEU A O 1
ATOM 697 N N . GLY A 1 97 ? 3.346 -9.407 -15.888 1.00 79.19 97 GLY A N 1
ATOM 698 C CA . GLY A 1 97 ? 3.294 -8.111 -16.550 1.00 79.19 97 GLY A CA 1
ATOM 699 C C . GLY A 1 97 ? 4.600 -7.768 -17.257 1.00 79.19 97 GLY A C 1
ATOM 700 O O . GLY A 1 97 ? 4.576 -7.208 -18.354 1.00 79.19 97 GLY A O 1
ATOM 701 N N . PHE A 1 98 ? 5.729 -8.190 -16.679 1.00 76.75 98 PHE A N 1
ATOM 702 C CA . PHE A 1 98 ? 7.037 -7.973 -17.270 1.00 76.75 98 PHE A CA 1
ATOM 703 C C . PHE A 1 98 ? 7.295 -8.741 -18.556 1.00 76.75 98 PHE A C 1
ATOM 705 O O . PHE A 1 98 ? 7.923 -8.204 -19.469 1.00 76.75 98 PHE A O 1
ATOM 712 N N . VAL A 1 99 ? 6.754 -9.949 -18.661 1.00 79.75 99 VAL A N 1
ATOM 713 C CA . VAL A 1 99 ? 6.876 -10.779 -19.861 1.00 79.75 99 VAL A CA 1
ATOM 714 C C . VAL A 1 99 ? 5.962 -10.286 -20.985 1.00 79.75 99 VAL A C 1
ATOM 716 O O . VAL A 1 99 ? 6.360 -10.300 -22.148 1.00 79.75 99 VAL A O 1
ATOM 719 N N . PHE A 1 100 ? 4.744 -9.839 -20.661 1.00 71.44 100 PHE A N 1
ATOM 720 C CA . PHE A 1 100 ? 3.720 -9.539 -21.671 1.00 71.44 100 PHE A CA 1
ATOM 721 C C . PHE A 1 100 ? 3.659 -8.076 -22.125 1.00 71.44 100 PHE A C 1
ATOM 723 O O . PHE A 1 100 ? 3.135 -7.800 -23.202 1.00 71.44 100 PHE A O 1
ATOM 730 N N . THR A 1 101 ? 4.138 -7.119 -21.328 1.00 71.44 101 THR A N 1
ATOM 731 C CA . THR A 1 101 ? 3.941 -5.684 -21.585 1.00 71.44 101 THR A CA 1
ATOM 732 C C . THR A 1 101 ? 5.256 -4.920 -21.533 1.00 71.44 101 THR A C 1
ATOM 734 O O . THR A 1 101 ? 6.066 -5.105 -20.638 1.00 71.44 101 THR A O 1
ATOM 737 N N . ARG A 1 102 ? 5.455 -3.994 -22.479 1.00 69.38 102 ARG A N 1
ATOM 738 C CA . ARG A 1 102 ? 6.640 -3.115 -22.537 1.00 69.38 102 ARG A CA 1
ATOM 739 C C . ARG A 1 102 ? 6.606 -1.972 -21.506 1.00 69.38 102 ARG A C 1
ATOM 741 O O . ARG A 1 102 ? 7.572 -1.233 -21.377 1.00 69.38 102 ARG A O 1
ATOM 748 N N . SER A 1 103 ? 5.472 -1.788 -20.827 1.00 78.94 103 SER A N 1
ATOM 749 C CA . SER A 1 103 ? 5.186 -0.690 -19.895 1.00 78.94 103 SER A CA 1
ATOM 750 C C . SER A 1 103 ? 5.090 -1.188 -18.445 1.00 78.94 103 SER A C 1
ATOM 752 O O . SER A 1 103 ? 4.033 -1.194 -17.817 1.00 78.94 103 SER A O 1
ATOM 754 N N . HIS A 1 104 ? 6.225 -1.638 -17.918 1.00 79.50 104 HIS A N 1
ATOM 755 C CA . HIS A 1 104 ? 6.379 -2.209 -16.573 1.00 79.50 104 HIS A CA 1
ATOM 756 C C . HIS A 1 104 ? 6.015 -1.240 -15.451 1.00 79.50 104 HIS A C 1
ATOM 758 O O . HIS A 1 104 ? 5.337 -1.616 -14.498 1.00 79.50 104 HIS A O 1
ATOM 764 N N . TRP A 1 105 ? 6.411 0.024 -15.611 1.00 82.88 105 TRP A N 1
ATOM 765 C CA . TRP A 1 105 ? 6.116 1.104 -14.670 1.00 82.88 105 TRP A CA 1
ATOM 766 C C . TRP A 1 105 ? 4.619 1.350 -14.491 1.00 82.88 105 TRP A C 1
ATOM 768 O O . TRP A 1 105 ? 4.183 1.670 -13.390 1.00 82.88 105 TRP A O 1
ATOM 778 N N . LEU A 1 106 ? 3.826 1.171 -15.552 1.00 85.69 106 LEU A N 1
ATOM 779 C CA . LEU A 1 106 ? 2.380 1.358 -15.487 1.00 85.69 106 LEU A CA 1
ATOM 780 C C . LEU A 1 106 ? 1.721 0.255 -14.651 1.00 85.69 106 LEU A C 1
ATOM 782 O O . LEU A 1 106 ? 0.902 0.545 -13.788 1.00 85.69 106 LEU A O 1
ATOM 786 N N . ILE A 1 107 ? 2.111 -1.003 -14.872 1.00 87.56 107 ILE A N 1
ATOM 787 C CA . ILE A 1 107 ? 1.594 -2.152 -14.113 1.00 87.56 107 ILE A CA 1
ATOM 788 C C . ILE A 1 107 ? 1.977 -2.029 -12.640 1.00 87.56 107 ILE A C 1
ATOM 790 O O . ILE A 1 107 ? 1.123 -2.173 -11.771 1.00 87.56 107 ILE A O 1
ATOM 794 N N . PHE A 1 108 ? 3.239 -1.695 -12.371 1.00 89.31 108 PHE A N 1
ATOM 795 C CA . PHE A 1 108 ? 3.729 -1.406 -11.029 1.00 89.31 108 PHE A CA 1
ATOM 796 C C . PHE A 1 108 ? 2.898 -0.313 -10.341 1.00 89.31 108 PHE A C 1
ATOM 798 O O . PHE A 1 108 ? 2.368 -0.540 -9.257 1.00 89.31 108 PHE A O 1
ATOM 805 N N . ALA A 1 109 ? 2.708 0.836 -11.001 1.00 90.56 109 ALA A N 1
ATOM 806 C CA . ALA A 1 109 ? 1.937 1.943 -10.446 1.00 90.56 109 ALA A CA 1
ATOM 807 C C . ALA A 1 109 ? 0.474 1.555 -10.188 1.00 90.56 109 ALA A C 1
ATOM 809 O O . ALA A 1 109 ? -0.073 1.910 -9.150 1.00 90.56 109 ALA A O 1
ATOM 810 N N . VAL A 1 110 ? -0.161 0.794 -11.086 1.00 91.62 110 VAL A N 1
ATOM 811 C CA . VAL A 1 110 ? -1.541 0.321 -10.895 1.00 91.62 110 VAL A CA 1
ATOM 812 C C . VAL A 1 110 ? -1.640 -0.620 -9.696 1.00 91.62 110 VAL A C 1
ATOM 814 O O . VAL A 1 110 ? -2.535 -0.447 -8.873 1.00 91.62 110 VAL A O 1
ATOM 817 N N . ILE A 1 111 ? -0.726 -1.584 -9.557 1.00 90.88 111 ILE A N 1
ATOM 818 C CA . ILE A 1 111 ? -0.741 -2.522 -8.427 1.00 90.88 111 ILE A CA 1
ATOM 819 C C . ILE A 1 111 ? -0.505 -1.772 -7.107 1.00 90.88 111 ILE A C 1
ATOM 821 O O . ILE A 1 111 ? -1.292 -1.939 -6.176 1.00 90.88 111 ILE A O 1
ATOM 825 N N . SER A 1 112 ? 0.511 -0.901 -7.036 1.00 91.94 112 SER A N 1
ATOM 826 C CA . SER A 1 112 ? 0.767 -0.059 -5.856 1.00 91.94 112 SER A CA 1
ATOM 827 C C . SER A 1 112 ? -0.427 0.832 -5.512 1.00 91.94 112 SER A C 1
ATOM 829 O O . SER A 1 112 ? -0.794 0.951 -4.345 1.00 91.94 112 SER A O 1
ATOM 831 N N . LEU A 1 113 ? -1.087 1.416 -6.517 1.00 93.69 113 LEU A N 1
ATOM 832 C CA . LEU A 1 113 ? -2.258 2.264 -6.310 1.00 93.69 113 LEU A CA 1
ATOM 833 C C . LEU A 1 113 ? -3.430 1.470 -5.727 1.00 93.69 113 LEU A C 1
ATOM 835 O O . LEU A 1 113 ? -4.068 1.930 -4.784 1.00 93.69 113 LEU A O 1
ATOM 839 N N . VAL A 1 114 ? -3.711 0.281 -6.267 1.00 92.38 114 VAL A N 1
ATOM 840 C CA . VAL A 1 114 ? -4.803 -0.580 -5.789 1.00 92.38 114 VAL A CA 1
ATOM 841 C C . VAL A 1 114 ? -4.550 -1.025 -4.350 1.00 92.38 114 VAL A C 1
ATOM 843 O O . VAL A 1 114 ? -5.450 -0.912 -3.520 1.00 92.38 114 VAL A O 1
ATOM 846 N N . ILE A 1 115 ? -3.325 -1.459 -4.035 1.00 91.50 115 ILE A N 1
ATOM 847 C CA . ILE A 1 115 ? -2.927 -1.811 -2.665 1.00 91.50 115 ILE A CA 1
ATOM 848 C C . ILE A 1 115 ? -3.113 -0.602 -1.739 1.00 91.50 115 ILE A C 1
ATOM 850 O O . ILE A 1 115 ? -3.739 -0.727 -0.688 1.00 91.50 115 ILE A O 1
ATOM 854 N N . GLY A 1 116 ? -2.656 0.582 -2.154 1.00 91.00 116 GLY A N 1
ATOM 855 C CA . GLY A 1 116 ? -2.811 1.813 -1.381 1.00 91.00 116 GLY A CA 1
ATOM 856 C C . GLY A 1 116 ? -4.267 2.184 -1.121 1.00 91.00 116 GLY A C 1
ATOM 857 O O . GLY A 1 116 ? -4.614 2.519 0.008 1.00 91.00 116 GLY A O 1
ATOM 858 N N . ILE A 1 117 ? -5.141 2.076 -2.124 1.00 91.62 117 ILE A N 1
ATOM 859 C CA . ILE A 1 117 ? -6.580 2.335 -1.964 1.00 91.62 117 ILE A CA 1
ATOM 860 C C . ILE A 1 117 ? -7.194 1.367 -0.952 1.00 91.62 117 ILE A C 1
ATOM 862 O O . ILE A 1 117 ? -7.907 1.812 -0.053 1.00 91.62 117 ILE A O 1
ATOM 866 N N . CYS A 1 118 ? -6.901 0.069 -1.067 1.00 89.00 118 CYS A N 1
ATOM 867 C CA . CYS A 1 118 ? -7.395 -0.939 -0.132 1.00 89.00 118 CYS A CA 1
ATOM 868 C C . CYS A 1 118 ? -6.937 -0.659 1.307 1.00 89.00 118 CYS A C 1
ATOM 870 O O . CYS A 1 118 ? -7.764 -0.726 2.209 1.00 89.00 118 CYS A O 1
ATOM 872 N N . ILE A 1 119 ? -5.677 -0.265 1.522 1.00 88.50 119 ILE A N 1
ATOM 873 C CA . ILE A 1 119 ? -5.173 0.120 2.853 1.00 88.50 119 ILE A CA 1
ATOM 874 C C . ILE A 1 119 ? -5.866 1.400 3.355 1.00 88.50 119 ILE A C 1
ATOM 876 O O . ILE A 1 119 ? -6.295 1.487 4.504 1.00 88.50 119 ILE A O 1
ATOM 880 N N . GLY A 1 120 ? -6.029 2.407 2.492 1.00 87.38 120 GLY A N 1
ATOM 881 C CA . GLY A 1 120 ? -6.668 3.678 2.848 1.00 87.38 120 GLY A CA 1
ATOM 882 C C . GLY A 1 120 ? -8.128 3.542 3.282 1.00 87.38 120 GLY A C 1
ATOM 883 O O . GLY A 1 120 ? -8.605 4.337 4.093 1.00 87.38 120 GLY A O 1
ATOM 884 N N . LEU A 1 121 ? -8.831 2.527 2.775 1.00 85.62 121 LEU A N 1
ATOM 885 C CA . LEU A 1 121 ? -10.211 2.221 3.155 1.00 85.62 121 LEU A CA 1
ATOM 886 C C . LEU A 1 121 ? -10.343 1.705 4.597 1.00 85.62 121 LEU A C 1
ATOM 888 O O . LEU A 1 121 ? -11.422 1.823 5.177 1.00 85.62 121 LEU A O 1
ATOM 892 N N . GLU A 1 122 ? -9.281 1.164 5.196 1.00 78.62 122 GLU A N 1
ATOM 893 C CA . GLU A 1 122 ? -9.327 0.528 6.523 1.00 78.62 122 GLU A CA 1
ATOM 894 C C . GLU A 1 122 ? -9.348 1.542 7.668 1.00 78.62 122 GLU A C 1
ATOM 896 O O . GLU A 1 122 ? -10.059 1.358 8.659 1.00 78.62 122 GLU A O 1
ATOM 901 N N . ILE A 1 123 ? -8.609 2.644 7.510 1.00 67.06 123 ILE A N 1
ATOM 902 C CA . ILE A 1 123 ? -8.424 3.692 8.525 1.00 67.06 123 ILE A CA 1
ATOM 903 C C . ILE A 1 123 ? -9.767 4.214 9.078 1.00 67.06 123 ILE A C 1
ATOM 905 O O . ILE A 1 123 ? -9.915 4.302 10.296 1.00 67.06 123 ILE A O 1
ATOM 909 N N . PRO A 1 124 ? -10.780 4.530 8.253 1.00 63.03 124 PRO A N 1
ATOM 910 C CA . PRO A 1 124 ? -12.016 5.147 8.731 1.00 63.03 124 PRO A CA 1
ATOM 911 C C . PRO A 1 124 ? -13.098 4.126 9.120 1.00 63.03 124 PRO A C 1
ATOM 913 O O . PRO A 1 124 ? -14.066 4.497 9.786 1.00 63.03 124 PRO A O 1
ATOM 916 N N . LEU A 1 125 ? -12.947 2.854 8.727 1.00 62.22 125 LEU A N 1
ATOM 917 C CA . LEU A 1 125 ? -13.824 1.753 9.148 1.00 62.22 125 LEU A CA 1
ATOM 918 C C . LEU A 1 125 ? -13.641 1.409 10.634 1.00 62.22 125 LEU A C 1
ATOM 920 O O . LEU A 1 125 ? -14.589 0.953 11.263 1.00 62.22 125 LEU A O 1
ATOM 924 N N . LEU A 1 126 ? -12.456 1.669 11.195 1.00 59.16 126 LEU A N 1
ATOM 925 C CA . LEU A 1 126 ? -12.132 1.444 12.611 1.00 59.16 126 LEU A CA 1
ATOM 926 C C . LEU A 1 126 ? -12.625 2.559 13.547 1.00 59.16 126 LEU A C 1
ATOM 928 O O . LEU A 1 126 ? -12.659 2.366 14.759 1.00 59.16 126 LEU A O 1
ATOM 932 N N . MET A 1 127 ? -12.957 3.736 13.005 1.00 57.28 127 MET A N 1
ATOM 933 C CA . MET A 1 127 ? -13.315 4.924 13.796 1.00 57.28 127 MET A CA 1
ATOM 934 C C . MET A 1 127 ? -14.828 5.139 13.953 1.00 57.28 127 MET A C 1
ATOM 936 O O . MET A 1 127 ? -15.232 6.116 14.586 1.00 57.28 127 MET A O 1
ATOM 940 N N . LYS A 1 128 ? -15.658 4.275 13.358 1.00 52.34 128 LYS A N 1
ATOM 941 C CA . LYS A 1 128 ? -17.122 4.282 13.504 1.00 52.34 128 LYS A CA 1
ATOM 942 C C . LYS A 1 128 ? -17.573 3.161 14.428 1.00 52.34 128 LYS A C 1
ATOM 944 O O . LYS A 1 128 ? -18.493 3.433 15.227 1.00 52.34 128 LYS A O 1
#